Protein AF-K2D6K1-F1 (afdb_monomer)

Radius of gyration: 24.35 Å; Cα contacts (8 Å, |Δi|>4): 136; chains: 1; bounding box: 49×30×65 Å

Foldseek 3Di:
DPDDDDDDDDDCVQVDPPNPAHDDPQQFDRDWAAAPPPRDIQRAFDDDDPVVDDPPHRTHGFDADPVRHTPVVVVVVVCVVPDDPVVVVVVVLVVLVVQADPVLPAREEQACQVDPVSVVVCVCCCPVNVGNYDYDYDDDPDDDPVNVVD

Mean predicted aligned error: 7.88 Å

Structure (mmCIF, N/CA/C/O backbone):
data_AF-K2D6K1-F1
#
_entry.id   AF-K2D6K1-F1
#
loop_
_atom_site.group_PDB
_atom_site.id
_atom_site.type_symbol
_atom_site.label_atom_id
_atom_site.label_alt_id
_atom_site.label_comp_id
_atom_site.label_asym_id
_atom_site.label_entity_id
_atom_site.label_seq_id
_atom_site.pdbx_PDB_ins_code
_atom_site.Cartn_x
_atom_site.Cartn_y
_atom_site.Cartn_z
_atom_site.occupancy
_atom_site.B_iso_or_equiv
_atom_site.auth_seq_id
_atom_site.auth_comp_id
_atom_site.auth_asym_id
_atom_site.auth_atom_id
_atom_site.pdbx_PDB_model_num
ATOM 1 N N . MET A 1 1 ? 15.663 10.736 34.010 1.00 57.12 1 MET A N 1
ATOM 2 C CA . MET A 1 1 ? 14.635 9.972 33.277 1.00 57.12 1 MET A CA 1
ATOM 3 C C . MET A 1 1 ? 13.632 9.508 34.299 1.00 57.12 1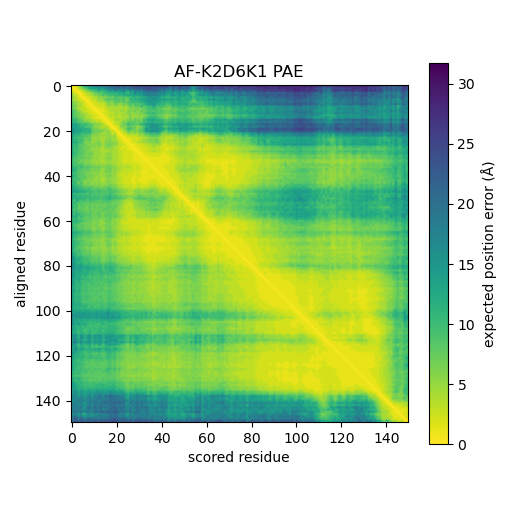 MET A C 1
ATOM 5 O O . MET A 1 1 ? 14.026 8.785 35.210 1.00 57.12 1 MET A O 1
ATOM 9 N N . ASP A 1 2 ? 12.391 9.964 34.189 1.00 69.19 2 ASP A N 1
ATOM 10 C CA . ASP A 1 2 ? 11.320 9.453 35.037 1.00 69.19 2 ASP A CA 1
ATOM 11 C C . ASP A 1 2 ? 11.160 7.959 34.757 1.00 69.19 2 ASP A C 1
ATOM 13 O O . ASP A 1 2 ? 11.116 7.527 33.601 1.00 69.19 2 ASP A O 1
ATOM 17 N N . LYS A 1 3 ? 11.188 7.146 35.815 1.00 77.44 3 LYS A N 1
ATOM 18 C CA . LYS A 1 3 ? 11.021 5.699 35.683 1.00 77.44 3 LYS A CA 1
ATOM 19 C C . LYS A 1 3 ? 9.601 5.433 35.196 1.00 77.44 3 LYS A C 1
ATOM 21 O O . LYS A 1 3 ? 8.648 5.829 35.859 1.00 77.44 3 LYS A O 1
ATOM 26 N N . ILE A 1 4 ? 9.472 4.730 34.073 1.00 82.38 4 ILE A N 1
ATOM 27 C CA . ILE A 1 4 ? 8.189 4.160 33.657 1.00 82.38 4 ILE A CA 1
ATOM 28 C C . ILE A 1 4 ? 7.791 3.159 34.743 1.00 82.38 4 ILE A C 1
ATOM 30 O O . ILE A 1 4 ? 8.514 2.192 34.997 1.00 82.38 4 ILE A O 1
ATOM 34 N N . THR A 1 5 ? 6.693 3.436 35.438 1.00 86.62 5 THR A N 1
ATOM 35 C CA . THR A 1 5 ? 6.179 2.568 36.495 1.00 86.62 5 THR A CA 1
ATOM 36 C C . THR A 1 5 ? 5.615 1.283 35.898 1.00 86.62 5 THR A C 1
ATOM 38 O O . THR A 1 5 ? 5.193 1.239 34.740 1.00 86.62 5 THR A O 1
ATOM 41 N N . TYR A 1 6 ? 5.626 0.211 36.691 1.00 87.25 6 TYR A N 1
ATOM 42 C CA . TYR A 1 6 ? 4.927 -1.013 36.315 1.00 87.25 6 TYR A CA 1
ATOM 43 C C . TYR A 1 6 ? 3.421 -0.708 36.186 1.00 87.25 6 TYR A C 1
ATOM 45 O O . TYR A 1 6 ? 2.909 0.050 37.015 1.00 87.25 6 TYR A O 1
ATOM 53 N N . PRO A 1 7 ? 2.716 -1.246 35.174 1.00 87.25 7 PRO A N 1
ATOM 54 C CA . PRO A 1 7 ? 1.284 -1.017 35.015 1.00 87.25 7 PRO A CA 1
ATOM 55 C C . PRO A 1 7 ? 0.505 -1.425 36.267 1.00 87.25 7 PRO A C 1
ATOM 57 O O . PRO A 1 7 ? 0.800 -2.448 36.884 1.00 87.25 7 PRO A O 1
ATOM 60 N N . GLU A 1 8 ? -0.505 -0.640 36.628 1.00 88.75 8 GLU A N 1
ATOM 61 C CA . GLU A 1 8 ? -1.414 -0.993 37.717 1.00 88.75 8 GLU A CA 1
ATOM 62 C C . GLU A 1 8 ? -2.212 -2.264 37.389 1.00 88.75 8 GLU A C 1
ATOM 64 O O . GLU A 1 8 ? -2.375 -2.658 36.228 1.00 88.75 8 GLU A O 1
ATOM 69 N N . GLN A 1 9 ? -2.711 -2.923 38.434 1.00 90.25 9 GLN A N 1
ATOM 70 C CA . GLN A 1 9 ? -3.544 -4.108 38.286 1.00 90.25 9 GLN A CA 1
ATOM 71 C C . GLN A 1 9 ? -4.864 -3.733 37.593 1.00 90.25 9 GLN A C 1
ATOM 73 O O . GLN A 1 9 ? -5.523 -2.766 37.963 1.00 90.25 9 GLN A O 1
ATOM 78 N N . ILE A 1 10 ? -5.242 -4.496 36.566 1.00 87.69 10 ILE A N 1
ATOM 79 C CA . ILE A 1 10 ? -6.443 -4.225 35.769 1.00 87.69 10 ILE A CA 1
ATOM 80 C C . ILE A 1 10 ? -7.690 -4.547 36.600 1.00 87.69 10 ILE A C 1
ATOM 82 O O . ILE A 1 10 ? -7.847 -5.676 37.066 1.00 87.69 10 ILE A O 1
ATOM 86 N N . ASP A 1 11 ? -8.605 -3.586 36.721 1.00 87.81 11 ASP A N 1
ATOM 87 C CA . ASP A 1 11 ? -9.933 -3.825 37.285 1.00 87.81 11 ASP A CA 1
ATOM 88 C C . ASP A 1 11 ? -10.807 -4.609 36.292 1.00 87.81 11 AS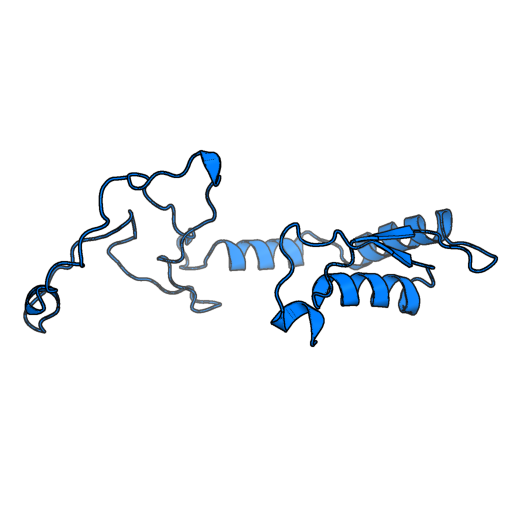P A C 1
ATOM 90 O O . ASP A 1 11 ? -11.316 -4.079 35.301 1.00 87.81 11 ASP A O 1
ATOM 94 N N . LEU A 1 12 ? -10.963 -5.907 36.554 1.00 87.94 12 LEU A N 1
ATOM 95 C CA . LEU A 1 12 ? -11.738 -6.818 35.712 1.00 87.94 12 LEU A CA 1
ATOM 96 C C . LEU A 1 12 ? -13.253 -6.624 35.847 1.00 87.94 12 LEU A C 1
ATOM 98 O O . LEU A 1 12 ? -13.997 -7.075 34.973 1.00 87.94 12 LEU A O 1
ATOM 102 N N . THR A 1 13 ? -13.728 -5.945 36.896 1.00 86.94 13 THR A N 1
ATOM 103 C CA . THR A 1 13 ? -15.169 -5.730 37.111 1.00 86.94 13 THR A CA 1
ATOM 104 C C . THR A 1 13 ? -15.787 -4.875 36.001 1.00 86.94 13 THR A C 1
ATOM 106 O O . THR A 1 13 ? -16.951 -5.061 35.645 1.00 86.94 13 THR A O 1
ATOM 109 N N . LEU A 1 14 ? -14.972 -4.036 35.351 1.00 82.62 14 LEU A N 1
ATOM 110 C CA . LEU A 1 14 ? -15.343 -3.210 34.201 1.00 82.62 14 LEU A CA 1
ATOM 111 C C . LEU A 1 14 ? -15.738 -4.011 32.947 1.00 82.62 14 LEU A C 1
ATOM 113 O O . LEU A 1 14 ? -16.355 -3.449 32.043 1.00 82.62 14 LEU A O 1
ATOM 117 N N . PHE A 1 15 ? -15.395 -5.300 32.878 1.00 84.38 15 PHE A N 1
ATOM 118 C CA . PHE A 1 15 ? -15.658 -6.178 31.730 1.00 84.38 15 PHE A CA 1
ATOM 119 C C . PHE A 1 15 ? -16.615 -7.331 32.069 1.00 84.38 15 PHE A C 1
ATOM 121 O O . PHE A 1 15 ? -16.741 -8.282 31.296 1.00 84.38 15 PHE A O 1
ATOM 128 N N . GLY A 1 16 ? -17.268 -7.268 33.232 1.00 85.81 16 GLY A N 1
ATOM 129 C CA . GLY A 1 16 ? -18.211 -8.287 33.678 1.00 85.81 16 GLY A CA 1
ATOM 130 C C . GLY A 1 16 ? -19.506 -8.324 32.849 1.00 85.81 16 GLY A C 1
ATOM 131 O O . GLY A 1 16 ? -19.886 -7.323 32.241 1.00 85.81 16 GLY A O 1
ATOM 132 N N . PRO A 1 17 ? -20.233 -9.456 32.857 1.00 83.00 17 PRO A N 1
ATOM 133 C CA . PRO A 1 17 ? -21.476 -9.634 32.093 1.00 83.00 17 PRO A CA 1
ATOM 134 C C . PRO A 1 17 ? -22.614 -8.693 32.530 1.00 83.00 17 PRO A C 1
ATOM 136 O O . PRO A 1 17 ? -23.517 -8.413 31.748 1.00 83.00 17 PRO A O 1
ATOM 139 N N . GLU A 1 18 ? -22.556 -8.181 33.763 1.00 83.94 18 GLU A N 1
ATOM 140 C CA . GLU A 1 18 ? -23.496 -7.202 34.330 1.00 83.94 18 GLU A CA 1
ATOM 141 C C . GLU A 1 18 ? -23.326 -5.796 33.717 1.00 83.94 18 GLU A C 1
ATOM 143 O O . GLU A 1 18 ? -24.217 -4.946 33.823 1.00 83.94 18 GLU A O 1
ATOM 148 N N . GLN A 1 19 ? -22.184 -5.526 33.070 1.00 79.44 19 GLN A N 1
ATOM 149 C CA . GLN A 1 19 ? -21.824 -4.190 32.615 1.00 79.44 19 GLN A CA 1
ATOM 150 C C . GLN A 1 19 ? -22.532 -3.836 31.303 1.00 79.44 19 GLN A C 1
ATOM 152 O O . GLN A 1 19 ? -22.213 -4.336 30.226 1.00 79.44 19 GLN A O 1
ATOM 157 N N . LYS A 1 20 ? -23.509 -2.926 31.387 1.00 74.19 20 LYS A N 1
ATOM 158 C CA . LYS A 1 20 ? -24.353 -2.518 30.245 1.00 74.19 20 LYS A CA 1
ATOM 159 C C . LYS A 1 20 ? -23.804 -1.330 29.455 1.00 74.19 20 LYS A C 1
ATOM 161 O O . LYS A 1 20 ? -24.289 -1.039 28.362 1.00 74.19 20 LYS A O 1
ATOM 166 N N . SER A 1 21 ? -22.820 -0.618 29.999 1.00 76.75 21 SER A N 1
ATOM 167 C CA . SER A 1 21 ? -22.215 0.545 29.353 1.00 76.75 21 SER A CA 1
ATOM 168 C C . SER A 1 21 ? -20.702 0.514 29.475 1.00 76.75 21 SER A C 1
ATOM 170 O O . SER A 1 21 ? -20.168 0.497 30.580 1.00 76.75 21 SER A O 1
ATOM 172 N N . PHE A 1 22 ? -20.029 0.581 28.332 1.00 81.12 22 PHE A N 1
ATOM 173 C CA . PHE A 1 22 ? -18.580 0.687 28.258 1.00 81.12 22 PHE A CA 1
ATOM 174 C C . PHE A 1 22 ? -18.166 2.138 28.035 1.00 81.12 22 PHE A C 1
ATOM 176 O O . PHE A 1 22 ? -18.811 2.874 27.278 1.00 81.12 22 PHE A O 1
ATOM 183 N N . GLU A 1 23 ? -17.082 2.536 28.693 1.00 84.69 23 GLU A N 1
ATOM 184 C CA . GLU A 1 23 ? -16.416 3.798 28.411 1.00 84.69 23 GLU A CA 1
ATOM 185 C C . GLU A 1 23 ? -15.806 3.747 27.006 1.00 84.69 23 GLU A C 1
ATOM 187 O O . GLU A 1 23 ? -15.112 2.800 26.624 1.00 84.69 23 GLU A O 1
ATOM 192 N N . VAL A 1 24 ? -16.069 4.787 26.222 1.00 87.38 24 VAL A N 1
ATOM 193 C CA . VAL A 1 24 ? -15.472 4.951 24.903 1.00 87.38 24 VAL A CA 1
ATOM 194 C C . VAL A 1 24 ? -14.054 5.481 25.063 1.00 87.38 24 VAL A C 1
ATOM 196 O O . VAL A 1 24 ? -13.849 6.564 25.602 1.00 87.38 24 VAL A O 1
ATOM 199 N N . LYS A 1 25 ? -13.076 4.761 24.512 1.00 86.50 25 LYS A N 1
AT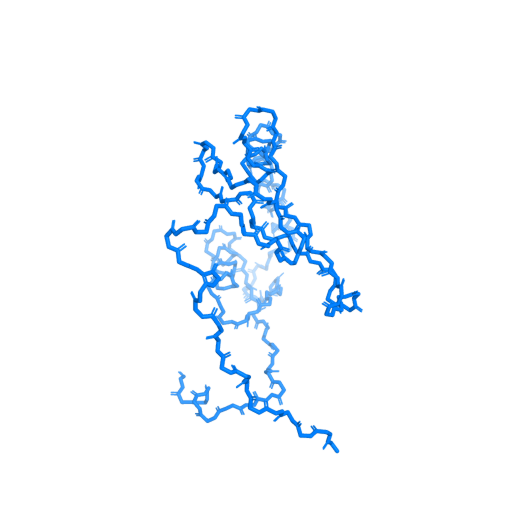OM 200 C CA . LYS A 1 25 ? -11.678 5.203 24.489 1.00 86.50 25 LYS A CA 1
ATOM 201 C C . LYS A 1 25 ? -11.301 5.799 23.137 1.00 86.50 25 LYS A C 1
ATOM 203 O O . LYS A 1 25 ? -11.878 5.455 22.109 1.00 86.50 25 LYS A O 1
ATOM 208 N N . TYR A 1 26 ? -10.306 6.687 23.141 1.00 86.88 26 TYR A N 1
ATOM 209 C CA . TYR A 1 26 ? -9.618 7.191 21.942 1.00 86.88 26 TYR A CA 1
ATOM 210 C C . TYR A 1 26 ? -10.515 7.871 20.889 1.00 86.88 26 TYR A C 1
ATOM 212 O O . TYR A 1 26 ? -10.111 7.999 19.736 1.00 86.88 26 TYR A O 1
ATOM 220 N N . GLY A 1 27 ? -11.715 8.329 21.265 1.00 87.38 27 GLY A N 1
ATOM 221 C CA . GLY A 1 27 ? -12.679 8.946 20.343 1.00 87.38 27 GLY A CA 1
ATOM 222 C C . GLY A 1 27 ? -13.414 7.962 19.425 1.00 87.38 27 GLY A C 1
ATOM 223 O O . GLY A 1 27 ? -13.969 8.381 18.412 1.00 87.38 27 GLY A O 1
ATOM 224 N N . LEU A 1 28 ? -13.411 6.665 19.747 1.00 91.38 28 LEU A N 1
ATOM 225 C CA . LEU A 1 28 ? -14.078 5.641 18.941 1.00 91.38 28 LEU A CA 1
ATOM 226 C C . LEU A 1 28 ? -15.616 5.772 18.984 1.00 91.38 28 LEU A C 1
ATOM 228 O O . LEU A 1 28 ? -16.180 6.217 19.977 1.00 91.38 28 LEU A O 1
ATOM 232 N N . PRO A 1 29 ? -16.350 5.342 17.948 1.00 91.06 29 PRO A N 1
ATOM 233 C CA . PRO A 1 29 ? -17.804 5.238 18.031 1.00 91.06 29 PRO A CA 1
ATOM 234 C C . PRO A 1 29 ? -18.251 4.259 19.127 1.00 91.06 29 PRO A C 1
ATOM 236 O O . PRO A 1 29 ? -17.713 3.154 19.228 1.00 91.06 29 PRO A O 1
ATOM 239 N N . LYS A 1 30 ? -19.270 4.646 19.913 1.00 89.88 3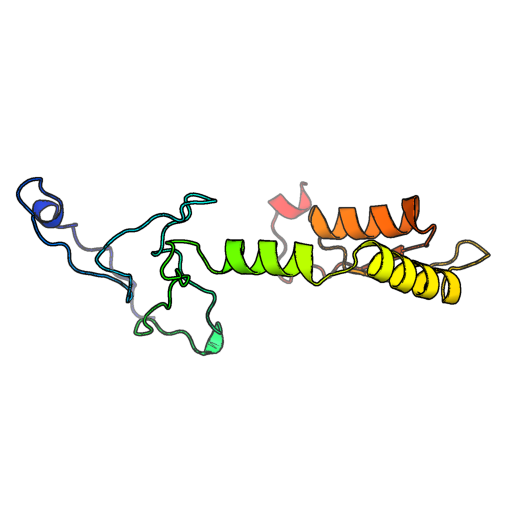0 LYS A N 1
ATOM 240 C CA . LYS A 1 30 ? -19.892 3.777 20.932 1.00 89.88 30 LYS A CA 1
ATOM 241 C C . LYS A 1 30 ? -20.623 2.590 20.305 1.00 89.88 30 LYS A C 1
ATOM 243 O O . LYS A 1 30 ? -20.539 1.473 20.800 1.00 89.88 30 LYS A O 1
ATOM 248 N N . GLU A 1 31 ? -21.361 2.848 19.229 1.00 92.19 31 GLU A N 1
ATOM 249 C CA . GLU A 1 31 ? -22.074 1.819 18.481 1.00 92.19 31 GLU A CA 1
ATOM 250 C C . GLU A 1 31 ? -21.136 1.208 17.435 1.00 92.19 31 GLU A C 1
ATOM 252 O O . GLU A 1 31 ? -20.650 1.904 16.534 1.00 92.19 31 GLU A O 1
ATOM 257 N N . VAL A 1 32 ? -20.884 -0.095 17.558 1.00 93.75 32 VAL A N 1
ATOM 258 C CA . VAL A 1 32 ? -20.038 -0.843 16.626 1.00 93.75 32 VAL A CA 1
ATOM 259 C C . VAL A 1 32 ? -20.874 -1.290 15.437 1.00 93.75 32 VAL A C 1
ATOM 261 O O . VAL A 1 32 ? -21.872 -1.990 15.589 1.00 93.75 32 VAL A O 1
ATOM 264 N N . LYS A 1 33 ? -20.443 -0.894 14.242 1.00 96.56 33 LYS A N 1
ATOM 265 C CA . LYS A 1 33 ? -21.065 -1.250 12.963 1.00 96.56 33 LYS A CA 1
ATOM 266 C C . LYS A 1 33 ? -20.028 -1.874 12.048 1.00 96.56 33 LYS A C 1
ATOM 268 O O . LYS A 1 33 ? -18.846 -1.540 12.118 1.00 96.56 33 LYS A O 1
ATOM 273 N N . PHE A 1 34 ? -20.489 -2.732 11.148 1.00 98.19 34 PHE A N 1
ATOM 274 C CA . PHE A 1 34 ? -19.645 -3.397 10.162 1.00 98.19 34 PHE A CA 1
ATOM 275 C C . PHE A 1 34 ? -20.090 -3.039 8.753 1.00 98.19 34 PHE A C 1
ATOM 277 O O . PHE A 1 34 ? -21.285 -2.940 8.473 1.00 98.19 34 PHE A O 1
ATOM 284 N N . CYS A 1 35 ? -19.119 -2.808 7.872 1.00 98.19 35 CYS A N 1
ATOM 285 C CA . CYS A 1 35 ? -19.397 -2.481 6.481 1.00 98.19 35 CYS A CA 1
ATOM 286 C C . CYS A 1 35 ? -20.107 -3.660 5.818 1.00 98.19 35 CYS A C 1
ATOM 288 O O . CYS A 1 35 ? -19.583 -4.776 5.845 1.00 98.19 35 CYS A O 1
ATOM 290 N N . LYS A 1 36 ? -21.240 -3.408 5.157 1.00 98.00 36 LYS A N 1
ATOM 291 C CA . LYS A 1 36 ? -22.012 -4.473 4.494 1.00 98.00 36 LYS A CA 1
ATOM 292 C C . LYS A 1 36 ? -21.238 -5.181 3.371 1.00 98.00 36 LYS A C 1
ATOM 294 O O . LYS A 1 36 ? -21.541 -6.325 3.066 1.00 98.00 36 LYS A O 1
ATOM 299 N N . ASN A 1 37 ? -20.225 -4.530 2.788 1.00 97.12 37 ASN A N 1
ATOM 300 C CA . ASN A 1 37 ? -19.445 -5.087 1.675 1.00 97.12 37 ASN A CA 1
ATOM 301 C C . ASN A 1 37 ? -18.181 -5.839 2.106 1.00 97.12 37 ASN A C 1
ATOM 303 O O . ASN A 1 37 ? -17.826 -6.835 1.487 1.00 97.12 37 ASN A O 1
ATOM 307 N N . CYS A 1 38 ? -17.453 -5.334 3.106 1.00 96.81 38 CYS A N 1
ATOM 308 C CA . CYS A 1 38 ? -16.122 -5.853 3.450 1.00 96.81 38 CYS A CA 1
ATOM 309 C C . CYS A 1 38 ? -15.939 -6.201 4.926 1.00 96.81 38 CYS A C 1
ATOM 311 O O . CYS A 1 38 ? -14.812 -6.460 5.337 1.00 96.81 38 CYS A O 1
ATOM 313 N N . VAL A 1 39 ? -17.008 -6.137 5.726 1.00 97.81 39 VAL A N 1
ATOM 314 C CA . VAL A 1 39 ? -17.034 -6.445 7.165 1.00 97.81 39 VAL A CA 1
ATOM 315 C C . VAL A 1 39 ? -16.031 -5.666 8.026 1.00 97.81 39 VAL A C 1
ATOM 317 O O . VAL A 1 39 ? -15.822 -6.000 9.187 1.00 97.81 39 VAL A O 1
ATOM 320 N N . ILE A 1 40 ? -15.422 -4.592 7.508 1.00 97.44 40 ILE A N 1
ATOM 321 C CA . ILE A 1 40 ? -14.561 -3.723 8.316 1.00 97.44 40 ILE A CA 1
ATOM 322 C C . ILE A 1 40 ? -15.397 -2.998 9.373 1.00 97.44 40 ILE A C 1
ATOM 324 O O . ILE A 1 40 ? -16.513 -2.571 9.082 1.00 97.44 40 ILE A O 1
ATOM 328 N N . SER A 1 41 ? -14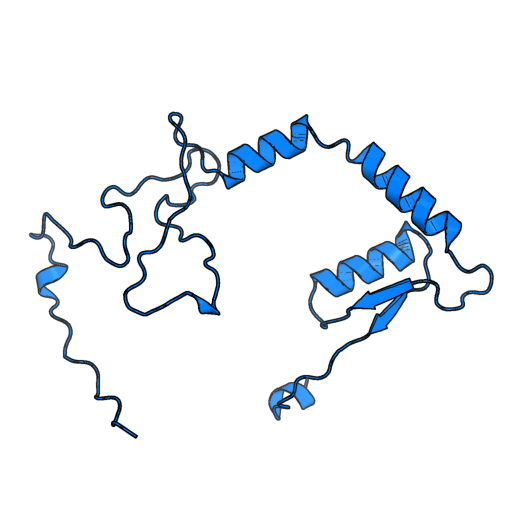.861 -2.845 10.582 1.00 97.19 41 SER A N 1
ATOM 329 C CA . SER A 1 41 ? -15.520 -2.111 11.668 1.00 97.19 41 SER A CA 1
ATOM 330 C C . SER A 1 41 ? -15.445 -0.594 11.458 1.00 97.19 41 SER A C 1
ATOM 332 O O . SER A 1 41 ? -14.409 -0.068 11.035 1.00 97.19 41 SER A O 1
ATOM 334 N N . ASN A 1 42 ? -16.509 0.124 11.831 1.00 95.94 42 ASN A N 1
ATOM 335 C CA . ASN A 1 42 ? -16.533 1.591 11.913 1.00 95.94 42 ASN A CA 1
ATOM 336 C C . ASN A 1 42 ? -15.594 2.160 12.992 1.00 95.94 42 ASN A C 1
ATOM 338 O O . ASN A 1 42 ? -15.393 3.370 13.041 1.00 95.94 42 ASN A O 1
ATOM 342 N N . GLN A 1 43 ? -15.001 1.309 13.834 1.00 94.88 43 GLN A N 1
ATOM 343 C CA . GLN A 1 43 ? -13.975 1.685 14.808 1.00 94.88 43 GLN A CA 1
ATOM 344 C C . GLN A 1 43 ? -12.552 1.664 14.229 1.00 94.88 43 GLN A C 1
ATOM 346 O O . GLN A 1 43 ? -11.605 2.002 14.934 1.00 94.88 43 GLN A O 1
ATOM 351 N N . ARG A 1 44 ? -12.364 1.289 12.953 1.00 95.00 44 ARG A N 1
ATOM 352 C CA . ARG A 1 44 ? -11.042 1.310 12.309 1.00 95.00 44 ARG A CA 1
ATOM 353 C C . ARG A 1 44 ? -10.498 2.751 12.285 1.00 95.00 44 ARG A C 1
ATOM 355 O O . ARG A 1 44 ? -11.104 3.594 11.619 1.00 95.00 44 ARG A O 1
ATOM 362 N N . PRO A 1 45 ? -9.371 3.050 12.957 1.00 92.69 45 PRO A N 1
ATOM 363 C CA . PRO A 1 45 ? -8.818 4.397 12.988 1.00 92.69 45 PRO A CA 1
ATOM 364 C C . PRO A 1 45 ? -8.249 4.790 11.622 1.00 92.69 45 PRO A C 1
ATOM 366 O O . PRO A 1 45 ? -7.661 3.969 10.912 1.00 92.69 45 PRO A O 1
ATOM 369 N N . ASN A 1 46 ? -8.406 6.062 11.270 1.00 91.44 46 ASN A N 1
ATOM 370 C CA . ASN A 1 46 ? -7.755 6.659 10.113 1.00 91.44 46 ASN A CA 1
ATOM 371 C C . ASN A 1 46 ? -6.329 7.090 10.464 1.00 91.44 46 ASN A C 1
ATOM 373 O O . ASN A 1 46 ? -6.007 7.378 11.620 1.00 91.44 46 ASN A O 1
ATOM 377 N N . SER A 1 47 ? -5.479 7.166 9.440 1.00 87.50 47 SER A N 1
ATOM 378 C CA . SER A 1 47 ? -4.143 7.740 9.570 1.00 87.50 47 SER A CA 1
ATOM 379 C C . SER A 1 47 ? -4.226 9.191 10.051 1.00 87.50 47 SER A C 1
ATOM 381 O O . SER A 1 47 ? -5.099 9.951 9.627 1.00 87.50 47 SER A O 1
ATOM 383 N N . ALA A 1 48 ? -3.300 9.568 10.928 1.00 85.38 48 ALA A N 1
ATOM 384 C CA . ALA A 1 48 ? -3.107 10.932 11.401 1.00 85.38 48 ALA A CA 1
ATOM 385 C C . ALA A 1 48 ? -1.707 11.408 10.999 1.00 85.38 48 ALA A C 1
ATOM 387 O O . ALA A 1 48 ? -0.828 10.593 10.723 1.00 85.38 48 ALA A O 1
ATOM 388 N N . VAL A 1 49 ? -1.499 12.723 10.958 1.00 88.88 49 VAL A N 1
ATOM 389 C CA . VAL A 1 49 ? -0.164 13.293 10.752 1.00 88.88 49 VAL A CA 1
ATOM 390 C C . VAL A 1 49 ? 0.667 13.002 11.999 1.00 88.88 49 VAL A C 1
ATOM 392 O O . VAL A 1 49 ? 0.345 13.504 13.073 1.00 88.88 49 VAL A O 1
ATOM 395 N N . GLU A 1 50 ? 1.716 12.191 11.849 1.00 85.81 50 GLU A N 1
ATOM 396 C CA . GLU A 1 50 ? 2.502 11.648 12.968 1.00 85.81 50 GLU A CA 1
ATOM 397 C C . GLU A 1 50 ? 2.986 12.743 13.928 1.00 85.81 50 GLU A C 1
ATOM 399 O O . GLU A 1 50 ? 2.746 12.677 15.127 1.00 85.81 50 GLU A O 1
ATOM 404 N N . TYR A 1 51 ? 3.563 13.821 13.394 1.00 90.25 51 TYR A N 1
ATOM 405 C CA . TYR A 1 51 ? 4.115 14.920 14.195 1.00 90.25 51 TYR A CA 1
ATOM 406 C C . TYR A 1 51 ? 3.069 15.788 14.912 1.00 90.25 51 TYR A C 1
ATOM 408 O O . TYR A 1 51 ? 3.431 16.616 15.741 1.00 90.25 51 TYR A O 1
ATOM 416 N N . GLN A 1 52 ? 1.783 15.641 14.584 1.00 88.12 52 GLN A N 1
ATOM 417 C CA . GLN A 1 52 ? 0.685 16.355 15.251 1.00 88.12 52 GLN A CA 1
ATOM 418 C C . GLN A 1 52 ? -0.013 15.487 16.303 1.00 88.12 52 GLN A C 1
ATOM 420 O O . GLN A 1 52 ? -0.867 15.975 17.040 1.00 88.12 52 GLN A O 1
ATOM 425 N N . HIS A 1 53 ? 0.312 14.196 16.358 1.00 86.50 53 HIS A N 1
ATOM 426 C CA . HIS A 1 53 ? -0.327 13.264 17.264 1.00 86.50 53 HIS A CA 1
ATOM 427 C C . HIS A 1 53 ? 0.240 13.379 18.682 1.00 86.50 53 HIS A C 1
ATOM 429 O O . HIS A 1 53 ? 1.445 13.301 18.907 1.00 86.50 53 HIS A O 1
ATOM 435 N N . THR A 1 54 ? -0.659 13.477 19.654 1.00 87.75 54 THR A N 1
ATOM 436 C CA . THR A 1 54 ? -0.355 13.426 21.088 1.00 87.75 54 THR A CA 1
ATOM 437 C C . THR A 1 54 ? -1.188 12.344 21.770 1.00 87.75 54 THR A C 1
ATOM 439 O O . THR A 1 54 ? -2.196 11.885 21.233 1.00 87.75 54 THR A O 1
ATOM 442 N N . ASN A 1 55 ? -0.818 11.970 22.995 1.00 85.31 55 ASN A N 1
ATOM 443 C CA . ASN A 1 55 ? -1.612 11.081 23.856 1.00 85.31 55 ASN A CA 1
ATOM 444 C C . ASN A 1 55 ? -3.046 11.592 24.128 1.00 85.31 55 ASN A C 1
ATOM 446 O O . ASN A 1 55 ? -3.922 10.793 24.441 1.00 85.31 55 ASN A O 1
ATOM 450 N N . HIS A 1 56 ? -3.297 12.897 23.982 1.00 87.06 56 HIS A N 1
ATOM 451 C CA . HIS A 1 56 ? -4.619 13.515 24.133 1.00 87.06 56 HIS A CA 1
ATOM 452 C C . HIS A 1 56 ? -5.417 13.588 22.819 1.00 87.06 56 HIS A C 1
ATOM 454 O O . HIS A 1 56 ? -6.562 14.040 22.811 1.00 87.06 56 HIS A O 1
ATOM 460 N N . THR A 1 57 ? -4.834 13.168 21.693 1.00 88.25 57 THR A N 1
ATOM 461 C CA . THR A 1 57 ? -5.485 13.253 20.381 1.00 88.25 57 THR A CA 1
ATOM 462 C C . THR A 1 57 ? -6.565 12.183 20.232 1.00 88.25 57 THR A C 1
ATOM 464 O O . THR A 1 57 ? -6.294 10.985 20.336 1.00 88.25 57 THR A O 1
ATOM 467 N N . THR A 1 58 ? -7.789 12.599 19.905 1.00 89.56 58 THR A N 1
ATOM 468 C CA . THR A 1 58 ? -8.875 11.679 19.548 1.00 89.56 58 THR A CA 1
ATOM 469 C C . THR A 1 58 ? -8.704 11.164 18.121 1.00 89.56 58 THR A C 1
ATOM 471 O O . THR A 1 58 ? -8.331 11.896 17.199 1.00 89.56 58 THR A O 1
ATOM 474 N N . LYS A 1 59 ? -8.956 9.870 17.913 1.00 88.25 59 LYS A N 1
ATOM 475 C CA . LYS A 1 59 ? -8.814 9.237 16.604 1.00 88.25 59 LYS A CA 1
ATOM 476 C C . LYS A 1 59 ? -10.101 9.402 15.814 1.00 88.25 59 LYS A C 1
ATOM 478 O O . LYS A 1 59 ? -11.172 8.999 16.251 1.00 88.25 59 LYS A O 1
ATOM 483 N N . LYS A 1 60 ? -9.978 9.945 14.603 1.00 91.81 60 LYS A N 1
ATOM 484 C CA . LYS A 1 60 ? -11.037 9.836 13.600 1.00 91.81 60 LYS A CA 1
ATOM 485 C C . LYS A 1 60 ? -11.070 8.402 13.095 1.00 91.81 60 LYS A C 1
ATOM 487 O O . LYS A 1 60 ? -10.018 7.836 12.793 1.00 91.81 60 LYS A O 1
ATOM 492 N N . THR A 1 61 ? -12.255 7.829 12.978 1.00 94.56 61 THR A N 1
ATOM 493 C CA . THR A 1 61 ? -12.428 6.496 12.407 1.00 94.56 61 THR A CA 1
ATOM 494 C C . THR A 1 61 ? -12.944 6.574 10.979 1.00 94.56 61 THR A C 1
ATOM 496 O O . THR A 1 61 ? -13.337 7.637 10.493 1.00 94.56 61 THR A O 1
ATOM 499 N N . ILE A 1 62 ? -12.868 5.446 10.281 1.00 95.31 62 ILE A N 1
ATOM 500 C CA . ILE A 1 62 ? -13.391 5.287 8.927 1.00 95.31 62 ILE A CA 1
ATOM 501 C C . ILE A 1 62 ? -14.859 5.738 8.860 1.00 95.31 62 ILE A C 1
ATOM 503 O O . ILE A 1 62 ? -15.661 5.376 9.726 1.00 95.31 62 ILE A O 1
ATOM 507 N N . PHE A 1 63 ? -15.217 6.527 7.846 1.00 95.25 63 PHE A N 1
ATOM 508 C CA . PHE A 1 63 ? -16.592 6.977 7.683 1.00 95.25 63 PHE A CA 1
ATOM 509 C C . PHE A 1 63 ? -17.432 5.907 6.982 1.00 95.25 63 PHE A C 1
ATOM 511 O O . PHE A 1 63 ? -16.944 5.102 6.178 1.00 95.25 63 PHE A O 1
ATOM 518 N N . PHE A 1 64 ? -18.699 5.870 7.382 1.00 97.25 64 PHE A N 1
ATOM 519 C CA . PHE A 1 64 ? -19.741 5.005 6.856 1.00 97.25 64 PHE A CA 1
ATOM 520 C C . PHE A 1 64 ? -20.857 5.899 6.338 1.00 97.25 64 PHE A 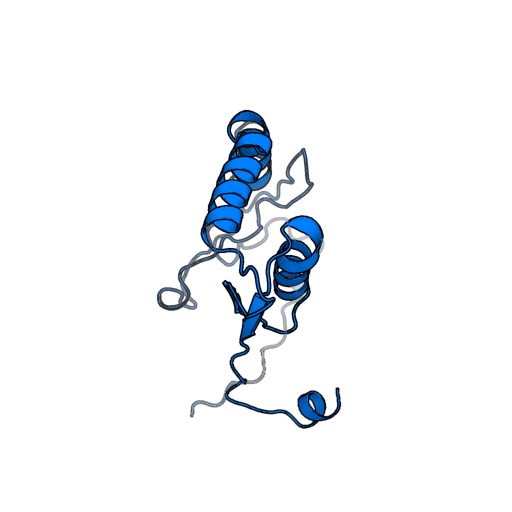C 1
ATOM 522 O O . PHE A 1 64 ? -21.300 6.800 7.053 1.00 97.25 64 PHE A O 1
ATOM 529 N N . ASP A 1 65 ? -21.316 5.638 5.121 1.00 96.12 65 ASP A N 1
ATOM 530 C CA . ASP A 1 65 ? -22.479 6.329 4.579 1.00 96.12 65 ASP A CA 1
ATOM 531 C C . ASP A 1 65 ? -23.799 5.817 5.185 1.00 96.12 65 ASP A C 1
ATOM 533 O O . ASP A 1 65 ? -23.832 4.948 6.063 1.00 96.12 65 ASP A O 1
ATOM 537 N N . GLN A 1 66 ? -24.911 6.383 4.710 1.00 96.56 66 GLN A N 1
ATOM 538 C CA . GLN A 1 66 ? -26.260 6.031 5.161 1.00 96.56 66 GLN A CA 1
ATOM 539 C C . GLN A 1 66 ? -26.632 4.576 4.837 1.00 96.56 66 GLN A C 1
ATOM 541 O O . GLN A 1 66 ? -27.420 3.968 5.563 1.00 96.56 66 GLN A O 1
ATOM 546 N N . ASP A 1 67 ? -26.020 3.991 3.807 1.00 96.81 67 ASP A N 1
ATOM 547 C CA . ASP A 1 67 ? -26.243 2.604 3.406 1.00 96.81 67 ASP A CA 1
ATOM 548 C C . ASP A 1 67 ? -25.405 1.612 4.229 1.00 96.81 67 ASP A C 1
ATOM 550 O O . ASP A 1 67 ? -25.609 0.396 4.135 1.00 96.81 67 ASP A O 1
ATOM 554 N N . GLY A 1 68 ? -24.507 2.101 5.088 1.00 97.00 68 GLY A N 1
ATOM 555 C CA . GLY A 1 68 ? -23.610 1.287 5.906 1.00 97.00 68 GLY A CA 1
ATOM 556 C C . GLY A 1 68 ? -22.395 0.773 5.131 1.00 97.00 68 GLY A C 1
ATOM 557 O O . GLY A 1 68 ? -21.857 -0.292 5.461 1.00 97.00 68 GLY A O 1
ATOM 558 N N . ILE A 1 69 ? -21.971 1.493 4.093 1.00 97.94 69 ILE A N 1
ATOM 559 C CA . ILE A 1 69 ? -20.782 1.202 3.292 1.00 97.94 69 ILE A CA 1
ATOM 560 C C . ILE A 1 69 ? -19.638 2.115 3.734 1.00 97.94 69 ILE A C 1
ATOM 562 O O . ILE A 1 69 ? -19.798 3.322 3.894 1.00 97.94 69 ILE A O 1
ATOM 566 N N . CYS A 1 70 ? -18.453 1.536 3.935 1.00 97.69 70 CYS A N 1
ATOM 567 C CA . CYS A 1 70 ? -17.282 2.298 4.357 1.00 97.69 70 CYS A CA 1
ATOM 568 C C . CYS A 1 70 ? -16.630 3.074 3.200 1.00 97.69 70 CYS A C 1
ATOM 570 O O . CYS A 1 70 ? -16.662 2.631 2.044 1.00 97.69 70 CYS A O 1
ATOM 572 N N . ASP A 1 71 ? -15.923 4.161 3.523 1.00 95.81 71 ASP A N 1
ATOM 573 C CA . ASP A 1 71 ? -15.196 5.000 2.552 1.00 95.81 71 ASP A CA 1
ATOM 574 C C . ASP A 1 71 ? -14.324 4.208 1.574 1.00 95.81 71 ASP A C 1
ATOM 576 O O . ASP A 1 71 ? -14.270 4.504 0.382 1.00 95.81 71 ASP A O 1
ATOM 580 N N . ALA A 1 72 ? -13.622 3.184 2.067 1.00 95.81 72 ALA A N 1
ATOM 581 C CA . ALA A 1 72 ? -12.719 2.383 1.246 1.00 95.81 72 ALA A CA 1
ATOM 582 C C . ALA A 1 72 ? -13.474 1.598 0.160 1.00 95.81 72 ALA A C 1
ATOM 584 O O . ALA A 1 72 ? -12.996 1.480 -0.974 1.00 95.81 72 ALA A O 1
ATOM 585 N N . CYS A 1 73 ? -14.665 1.089 0.485 1.00 97.12 73 CYS A N 1
ATOM 586 C CA . CYS A 1 73 ? -15.531 0.417 -0.478 1.00 97.12 73 CYS A CA 1
ATOM 587 C C . CYS A 1 73 ? -16.116 1.417 -1.477 1.00 97.12 73 CYS A C 1
ATOM 589 O O . CYS A 1 73 ? -16.044 1.171 -2.682 1.00 97.12 73 CYS A O 1
ATOM 591 N N . LEU A 1 74 ? -16.608 2.565 -1.001 1.00 96.62 74 LEU A N 1
ATOM 592 C CA . LEU A 1 74 ? -17.120 3.637 -1.862 1.00 96.62 74 LEU A CA 1
ATOM 593 C C . LEU A 1 74 ? -16.057 4.124 -2.848 1.00 96.62 74 LEU A C 1
ATOM 595 O O . LEU A 1 74 ? -16.301 4.228 -4.052 1.00 96.62 74 LEU A O 1
ATOM 599 N N . TYR A 1 75 ? -14.835 4.345 -2.367 1.00 95.62 75 TYR A N 1
ATOM 600 C CA . TYR A 1 75 ? -13.719 4.746 -3.211 1.00 95.62 75 TYR A CA 1
ATOM 601 C C . TYR A 1 75 ? -13.330 3.654 -4.210 1.00 95.62 75 TYR A C 1
ATOM 603 O O . TYR A 1 75 ? -12.996 3.953 -5.354 1.00 95.62 75 TYR A O 1
ATOM 611 N N . THR A 1 76 ? -13.406 2.380 -3.825 1.00 95.75 76 THR A N 1
ATOM 612 C CA . THR A 1 76 ? -13.151 1.262 -4.745 1.00 95.75 76 THR A CA 1
ATOM 613 C C . THR A 1 76 ? -14.167 1.230 -5.884 1.00 95.75 76 THR A C 1
ATOM 615 O O . THR A 1 76 ? -13.763 1.148 -7.045 1.00 95.75 76 THR A O 1
ATOM 618 N N . GLN A 1 77 ? -15.455 1.398 -5.582 1.00 94.81 77 GLN A N 1
ATOM 619 C CA . GLN A 1 77 ? -16.501 1.510 -6.603 1.00 94.81 77 GLN A CA 1
ATOM 620 C C . GLN A 1 77 ? -16.284 2.734 -7.497 1.00 94.81 77 GLN A C 1
ATOM 622 O O . GLN A 1 77 ? -16.399 2.643 -8.719 1.00 94.81 77 GLN A O 1
ATOM 627 N N . LYS A 1 78 ? -15.913 3.878 -6.908 1.00 95.31 78 LYS A N 1
ATOM 628 C CA . LYS A 1 78 ? -15.579 5.086 -7.669 1.00 95.31 78 LYS A CA 1
ATOM 629 C C . LYS A 1 78 ? -14.429 4.821 -8.635 1.00 95.31 78 LYS A C 1
ATOM 631 O O . LYS A 1 78 ? -14.587 5.079 -9.821 1.00 95.31 78 LYS A O 1
ATOM 636 N N . LYS A 1 79 ? -13.319 4.235 -8.169 1.00 94.75 79 LYS A N 1
ATOM 637 C CA . LYS A 1 79 ? -12.166 3.886 -9.017 1.00 94.75 79 LYS A CA 1
ATOM 638 C C . LYS A 1 79 ? -12.568 3.021 -10.208 1.00 94.75 79 LYS A C 1
ATOM 640 O O . LYS A 1 79 ? -12.138 3.306 -11.316 1.00 94.75 79 LYS A O 1
ATOM 645 N N . GLN A 1 80 ? -13.399 2.002 -9.990 1.00 91.88 80 GLN A N 1
ATOM 646 C CA . GLN A 1 80 ? -13.871 1.120 -11.063 1.00 91.88 80 GLN A CA 1
ATOM 647 C C . GLN A 1 80 ? -14.691 1.864 -12.127 1.00 91.88 80 GLN A C 1
ATOM 649 O O . GLN A 1 80 ? -14.633 1.498 -13.294 1.00 91.88 80 GLN A O 1
ATOM 654 N N . LYS A 1 81 ? -15.429 2.911 -11.738 1.00 93.88 81 LYS A N 1
ATOM 655 C CA . LYS A 1 81 ? -16.258 3.708 -12.655 1.00 93.88 81 LYS A CA 1
ATOM 656 C C . LYS A 1 81 ? -15.496 4.851 -13.325 1.00 93.88 81 LYS A C 1
ATOM 658 O O . LYS A 1 81 ? -15.807 5.201 -14.456 1.00 93.88 81 LYS A O 1
ATOM 663 N N . THR A 1 82 ? -14.541 5.468 -12.628 1.00 95.69 82 THR A N 1
ATOM 664 C CA . THR A 1 82 ? -13.908 6.718 -13.079 1.00 95.69 82 THR A CA 1
ATOM 665 C C . THR A 1 82 ? -12.510 6.535 -13.657 1.00 95.69 82 THR A C 1
ATOM 667 O O . THR A 1 82 ? -12.016 7.444 -14.317 1.00 95.69 82 THR A O 1
ATOM 670 N N . ILE A 1 83 ? -11.828 5.418 -13.383 1.00 94.44 83 ILE A N 1
ATOM 671 C CA . ILE A 1 83 ? -10.460 5.184 -13.862 1.00 94.44 83 ILE A CA 1
ATOM 672 C C . ILE A 1 83 ? -10.495 4.252 -15.069 1.00 94.44 83 ILE A C 1
ATOM 674 O O . ILE A 1 83 ? -10.834 3.077 -14.953 1.00 94.44 83 ILE A O 1
ATOM 678 N N . SER A 1 84 ? -10.058 4.763 -16.221 1.00 96.06 84 SER A N 1
ATOM 679 C CA . SER A 1 84 ? -9.737 3.926 -17.377 1.00 96.06 84 SER A CA 1
ATOM 680 C C . SER A 1 84 ? -8.369 3.274 -17.173 1.00 96.06 84 SER A C 1
ATOM 682 O O . SER A 1 84 ? -7.336 3.890 -17.434 1.00 96.06 84 SER A O 1
ATOM 684 N N . TRP A 1 85 ? -8.347 2.027 -16.695 1.00 94.31 85 TRP A N 1
ATOM 685 C CA . TRP A 1 85 ? -7.095 1.284 -16.499 1.00 94.31 85 TRP A CA 1
ATOM 686 C C . TRP A 1 85 ? -6.345 1.047 -17.811 1.00 94.31 85 TRP A C 1
ATOM 688 O O . TRP A 1 85 ? -5.128 1.180 -17.834 1.00 94.31 85 TRP A O 1
ATOM 698 N N . ASN A 1 86 ? -7.063 0.812 -18.913 1.00 96.38 86 ASN A N 1
ATOM 699 C CA . ASN A 1 86 ? -6.459 0.702 -20.243 1.00 96.38 86 ASN A CA 1
ATOM 700 C C . ASN A 1 86 ? -5.833 2.030 -20.698 1.00 96.38 86 ASN A C 1
ATOM 702 O O . ASN A 1 86 ? -4.777 2.030 -21.321 1.00 96.38 86 ASN A O 1
ATOM 706 N N . GLY A 1 87 ? -6.460 3.165 -20.365 1.00 97.75 87 GLY A N 1
ATOM 707 C CA . GLY A 1 87 ? -5.891 4.488 -20.635 1.00 97.75 87 GLY A CA 1
ATOM 708 C C . GLY A 1 87 ? -4.604 4.727 -19.845 1.00 97.75 87 GLY A C 1
ATOM 709 O O . GLY A 1 87 ? -3.584 5.077 -20.427 1.00 97.75 87 GLY A O 1
ATOM 710 N N . ARG A 1 88 ? -4.621 4.442 -18.536 1.00 96.81 88 ARG A N 1
ATOM 711 C CA . ARG A 1 88 ? -3.436 4.548 -17.665 1.00 96.81 88 ARG A CA 1
ATOM 712 C C . ARG A 1 88 ? -2.295 3.629 -18.098 1.00 96.81 88 ARG A C 1
ATOM 714 O O . ARG A 1 88 ? -1.137 4.027 -18.046 1.00 96.81 88 ARG A O 1
ATOM 721 N N . GLU A 1 89 ? -2.624 2.415 -18.526 1.00 97.38 89 GLU A N 1
ATOM 722 C CA . GLU A 1 89 ? -1.665 1.463 -19.086 1.00 97.38 89 GLU A CA 1
ATOM 723 C C . GLU A 1 89 ? -0.987 2.035 -20.335 1.00 97.38 89 GLU A C 1
ATOM 725 O O . GLU A 1 89 ? 0.234 1.969 -20.449 1.00 97.38 89 GLU A O 1
ATOM 730 N N . LYS A 1 90 ? -1.767 2.643 -21.237 1.00 98.38 90 LYS A N 1
ATOM 731 C CA . LYS A 1 90 ? -1.246 3.271 -22.453 1.00 98.38 90 LYS A CA 1
ATOM 732 C C . LYS A 1 90 ? -0.345 4.467 -22.138 1.00 98.38 90 LYS A C 1
ATOM 734 O O . LYS A 1 90 ? 0.748 4.542 -22.683 1.00 98.38 90 LYS A O 1
ATOM 739 N N . GLU A 1 91 ? -0.760 5.348 -21.224 1.00 98.25 91 GLU A N 1
ATOM 740 C CA . GLU A 1 91 ? 0.062 6.477 -20.750 1.00 98.25 91 GLU A CA 1
ATOM 741 C C . GLU A 1 91 ? 1.418 5.994 -20.207 1.00 98.25 91 GLU A C 1
ATOM 743 O O . GLU A 1 91 ? 2.466 6.554 -20.533 1.00 98.25 91 GLU A O 1
ATOM 748 N N . LEU A 1 92 ? 1.414 4.927 -19.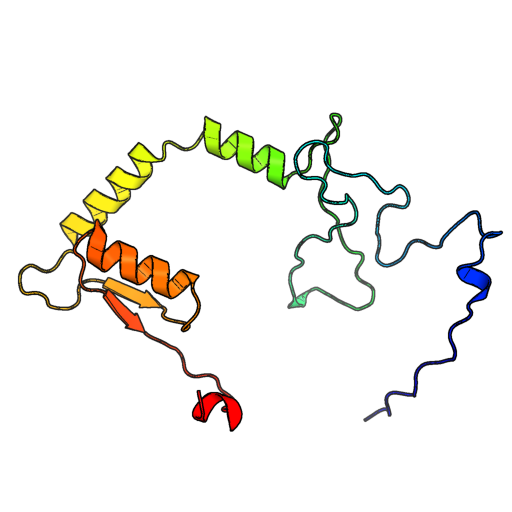398 1.00 97.88 92 LEU A N 1
ATOM 749 C CA . LEU A 1 92 ? 2.641 4.342 -18.860 1.00 97.88 92 LEU A CA 1
ATOM 750 C C . LEU A 1 92 ? 3.501 3.712 -19.961 1.00 97.88 92 LEU A C 1
ATOM 752 O O . LEU A 1 92 ? 4.717 3.891 -19.958 1.00 97.88 92 LEU A O 1
ATOM 756 N N . GLN A 1 93 ? 2.889 2.999 -20.907 1.00 98.38 93 GLN A N 1
ATOM 757 C CA . GLN A 1 93 ? 3.606 2.399 -22.027 1.00 98.38 93 GLN A CA 1
ATOM 758 C C . GLN A 1 93 ? 4.288 3.464 -22.893 1.00 98.38 93 GLN A C 1
ATOM 760 O O . GLN A 1 93 ? 5.472 3.321 -23.186 1.00 98.38 93 GLN A O 1
ATOM 765 N N . GLU A 1 94 ? 3.587 4.546 -23.238 1.00 98.50 94 GLU A N 1
ATOM 766 C CA . GLU A 1 94 ? 4.142 5.670 -24.003 1.00 98.50 94 GLU A CA 1
ATOM 767 C C . GLU A 1 94 ? 5.319 6.329 -23.263 1.00 98.50 94 GLU A C 1
ATOM 769 O O . GLU A 1 94 ? 6.348 6.642 -23.868 1.00 98.50 94 GLU A O 1
ATOM 774 N N . LEU A 1 95 ? 5.210 6.486 -21.938 1.00 98.25 95 LEU A N 1
ATOM 775 C CA . LEU A 1 95 ? 6.302 6.993 -21.108 1.00 98.25 95 LEU A CA 1
ATOM 776 C C . LEU A 1 95 ? 7.507 6.042 -21.106 1.00 98.25 95 LEU A C 1
ATOM 778 O O . LEU A 1 95 ? 8.643 6.491 -21.260 1.00 98.25 95 LEU A O 1
ATOM 782 N N . CYS A 1 96 ? 7.277 4.737 -20.957 1.00 98.12 96 CYS A N 1
ATOM 783 C CA . CYS A 1 96 ? 8.334 3.733 -21.035 1.00 98.12 96 CYS A CA 1
ATOM 784 C C . CYS A 1 96 ? 9.003 3.741 -22.413 1.00 98.12 96 CYS A C 1
ATOM 786 O O . CYS A 1 96 ? 10.224 3.810 -22.481 1.00 98.12 96 CYS A O 1
ATOM 788 N N . ASP A 1 97 ? 8.236 3.733 -23.504 1.00 97.69 97 ASP A N 1
ATOM 789 C CA . ASP A 1 97 ? 8.758 3.716 -24.876 1.00 97.69 97 ASP A CA 1
ATOM 790 C C . ASP A 1 97 ? 9.655 4.927 -25.174 1.00 97.69 97 ASP A C 1
ATOM 792 O O . ASP A 1 97 ? 10.659 4.796 -25.875 1.00 97.69 97 ASP A O 1
ATOM 796 N N . LYS A 1 98 ? 9.342 6.093 -24.595 1.00 98.06 98 LYS A N 1
ATOM 797 C CA . LYS A 1 98 ? 10.155 7.310 -24.724 1.00 98.06 98 LYS A CA 1
ATOM 798 C C . LYS A 1 98 ? 11.540 7.188 -24.081 1.00 98.06 98 LYS A C 1
ATOM 800 O O . LYS A 1 98 ? 12.484 7.813 -24.563 1.00 98.06 98 LYS A O 1
ATOM 805 N N . HIS A 1 99 ? 11.652 6.442 -22.985 1.00 97.62 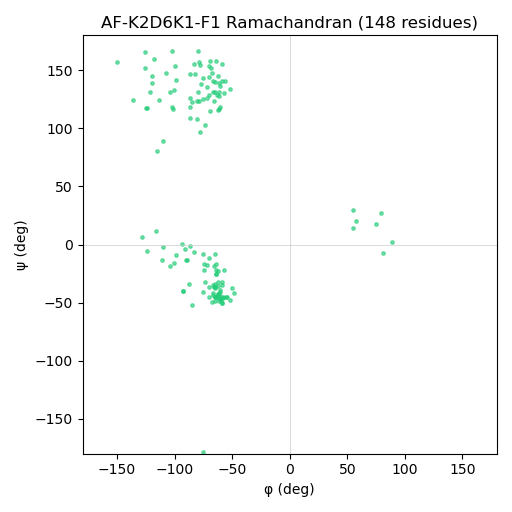99 HIS A N 1
ATOM 806 C CA . HIS A 1 99 ? 12.863 6.392 -22.161 1.00 97.62 99 HIS A CA 1
ATOM 807 C C . HIS A 1 99 ? 13.608 5.055 -22.230 1.00 97.62 99 HIS A C 1
ATOM 809 O O . HIS A 1 99 ? 14.760 5.000 -21.809 1.00 97.62 99 HIS A O 1
ATOM 815 N N . ARG A 1 100 ? 12.987 4.000 -22.773 1.00 97.62 100 ARG A N 1
ATOM 816 C CA . ARG A 1 100 ? 13.545 2.646 -22.829 1.00 97.62 100 ARG A CA 1
ATOM 817 C C . ARG A 1 100 ? 14.890 2.630 -23.549 1.00 97.62 100 ARG A C 1
ATOM 819 O O . ARG A 1 100 ? 15.017 3.111 -24.679 1.00 97.62 100 ARG A O 1
ATOM 826 N N . SER A 1 101 ? 15.871 2.007 -22.911 1.00 96.75 101 SER A N 1
ATOM 827 C CA . SER A 1 101 ? 17.185 1.811 -23.505 1.00 96.75 101 SER A CA 1
ATOM 828 C C . SER A 1 101 ? 17.124 0.847 -24.694 1.00 96.75 101 SER 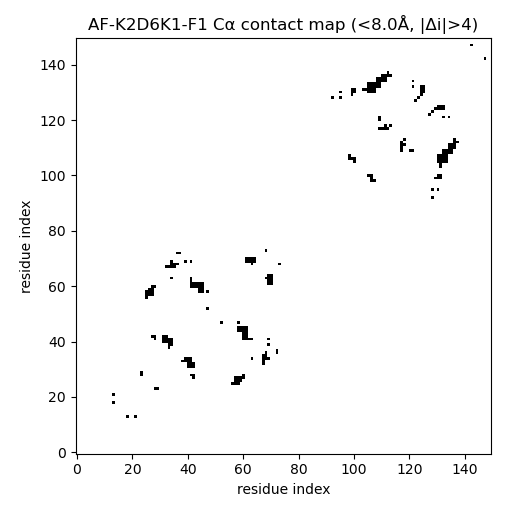A C 1
ATOM 830 O O . SER A 1 101 ? 16.326 -0.093 -24.726 1.00 96.75 101 SER A O 1
ATOM 832 N N . LYS A 1 102 ? 17.993 1.075 -25.685 1.00 95.00 102 LYS A N 1
ATOM 833 C CA . LYS A 1 102 ? 18.143 0.223 -26.877 1.00 95.00 102 LYS A CA 1
ATOM 834 C C . LYS A 1 102 ? 19.333 -0.733 -26.791 1.00 95.00 102 LYS A C 1
ATOM 836 O O . LYS A 1 102 ? 19.389 -1.677 -27.571 1.00 95.00 102 LYS A O 1
ATOM 841 N N . ASP A 1 103 ? 20.265 -0.489 -25.872 1.00 96.50 103 ASP A N 1
ATOM 842 C CA . ASP A 1 103 ? 21.491 -1.278 -25.694 1.00 96.50 103 ASP A CA 1
ATOM 843 C C . ASP A 1 103 ? 21.488 -2.110 -24.399 1.00 96.50 103 ASP A C 1
ATOM 845 O O . ASP A 1 103 ? 22.414 -2.876 -24.147 1.00 96.50 103 ASP A O 1
ATOM 849 N N . GLY A 1 104 ? 20.430 -1.989 -23.593 1.00 93.38 104 GLY A N 1
ATOM 850 C CA . GLY A 1 104 ? 20.276 -2.711 -22.332 1.00 93.38 104 GLY A CA 1
ATOM 851 C C . GLY A 1 104 ? 20.863 -1.997 -21.114 1.00 93.38 104 GLY A C 1
ATOM 852 O O . GLY A 1 104 ? 20.791 -2.543 -20.010 1.00 93.38 104 GLY A O 1
ATOM 853 N N . SER A 1 105 ? 21.408 -0.787 -21.281 1.00 97.69 105 SER A N 1
ATOM 854 C CA . SER A 1 105 ? 21.742 0.105 -20.165 1.00 97.69 105 SER A CA 1
ATOM 855 C C . SER A 1 105 ? 20.511 0.445 -19.320 1.00 97.69 105 SER A C 1
ATOM 857 O O . SER A 1 105 ? 19.375 0.380 -19.790 1.00 97.69 105 SER A O 1
ATOM 859 N N . TYR A 1 106 ? 20.735 0.799 -18.052 1.00 98.31 106 TYR A N 1
ATOM 860 C CA . TYR A 1 106 ? 19.648 1.168 -17.150 1.00 98.31 106 TYR A CA 1
ATOM 861 C C . TYR A 1 106 ? 18.890 2.400 -17.658 1.00 98.31 106 TYR A C 1
ATOM 863 O O . TYR A 1 106 ? 19.497 3.420 -17.975 1.00 98.31 106 TYR A O 1
ATOM 871 N N . ASP A 1 107 ? 17.562 2.313 -17.691 1.00 97.81 107 ASP A N 1
ATOM 872 C CA . ASP A 1 107 ? 16.674 3.334 -18.268 1.00 97.81 107 ASP A CA 1
ATOM 873 C C . ASP A 1 107 ? 15.621 3.864 -17.283 1.00 97.81 107 ASP A C 1
ATOM 875 O O . ASP A 1 107 ? 14.909 4.828 -17.574 1.00 97.81 107 ASP A O 1
ATOM 879 N N . CYS A 1 108 ? 15.539 3.283 -16.085 1.00 97.56 108 CYS A N 1
ATOM 880 C CA . CYS A 1 108 ? 14.747 3.818 -14.989 1.00 97.56 108 CYS A CA 1
ATOM 881 C C . CYS A 1 108 ? 15.348 3.463 -13.627 1.00 97.56 108 CYS A C 1
ATOM 883 O O . CYS A 1 108 ? 16.090 2.494 -13.477 1.00 97.56 108 CYS A O 1
ATOM 885 N N . ILE A 1 109 ? 15.007 4.261 -12.617 1.00 97.31 109 ILE A N 1
ATOM 886 C CA . ILE A 1 109 ? 15.378 4.015 -11.223 1.00 97.31 109 ILE A CA 1
ATOM 887 C C . ILE A 1 109 ? 14.153 3.489 -10.487 1.00 97.31 109 ILE A C 1
ATOM 889 O O . ILE A 1 109 ? 13.078 4.086 -10.556 1.00 97.31 109 ILE A O 1
ATOM 893 N N . VAL A 1 110 ? 14.327 2.395 -9.746 1.00 96.44 110 VAL A N 1
ATOM 894 C CA . VAL A 1 110 ? 13.272 1.816 -8.909 1.00 96.44 110 VAL A CA 1
ATOM 895 C C . VAL A 1 110 ? 13.767 1.720 -7.467 1.00 96.44 110 VAL A C 1
ATOM 897 O O . VAL A 1 110 ? 14.721 0.992 -7.201 1.00 96.44 110 VAL A O 1
ATOM 900 N N . PRO A 1 111 ? 13.139 2.409 -6.502 1.00 95.25 111 PRO A N 1
ATOM 901 C CA . PRO A 1 111 ? 13.442 2.196 -5.093 1.00 95.25 111 PRO A CA 1
ATOM 902 C C . PRO A 1 111 ? 13.152 0.742 -4.687 1.00 95.25 111 PRO A C 1
ATOM 904 O O . PRO A 1 111 ? 12.016 0.275 -4.779 1.00 95.25 111 PRO A O 1
ATOM 907 N N . GLY A 1 112 ? 14.183 0.021 -4.255 1.00 91.81 112 GLY A N 1
ATOM 908 C CA . GLY A 1 112 ? 14.155 -1.399 -3.917 1.00 91.81 112 GLY A CA 1
ATOM 909 C C . GLY A 1 112 ? 14.311 -1.620 -2.419 1.00 91.81 112 GLY A C 1
ATOM 910 O O . GLY A 1 112 ? 15.418 -1.800 -1.934 1.00 91.81 112 GLY A O 1
ATOM 911 N N . SER A 1 113 ? 13.205 -1.643 -1.679 1.00 88.12 113 SER A N 1
ATOM 912 C CA . SER A 1 113 ? 13.218 -1.874 -0.223 1.00 88.12 113 SER A CA 1
ATOM 913 C C . SER A 1 113 ? 13.459 -3.331 0.192 1.00 88.12 113 SER A C 1
ATOM 915 O O . SER A 1 113 ? 13.540 -3.617 1.381 1.00 88.12 113 SER A O 1
ATOM 917 N N . GLY A 1 114 ? 13.476 -4.268 -0.759 1.00 84.19 114 GLY A N 1
ATOM 918 C CA . GLY A 1 114 ? 13.437 -5.709 -0.486 1.00 84.19 114 GLY A CA 1
ATOM 919 C C . GLY A 1 114 ? 12.027 -6.251 -0.200 1.00 84.19 114 GLY A C 1
ATOM 920 O O . GLY A 1 114 ? 11.829 -7.459 -0.116 1.00 84.19 114 GLY A O 1
ATOM 921 N N . GLY A 1 115 ? 11.022 -5.378 -0.083 1.00 86.88 115 GLY A N 1
ATOM 922 C CA . GLY A 1 115 ? 9.627 -5.773 0.101 1.00 86.88 115 GLY A CA 1
ATOM 923 C C . GLY A 1 115 ? 8.949 -6.224 -1.197 1.00 86.88 115 GLY A C 1
ATOM 924 O O . GLY A 1 115 ? 9.319 -5.812 -2.294 1.00 86.88 115 GLY A O 1
ATOM 925 N N . LYS A 1 116 ? 7.880 -7.017 -1.067 1.00 94.56 116 LYS A N 1
ATOM 926 C CA . LYS A 1 116 ? 7.115 -7.569 -2.203 1.00 94.56 116 LYS A CA 1
ATOM 927 C C . LYS A 1 116 ? 6.692 -6.525 -3.249 1.00 94.56 116 LYS A C 1
ATOM 929 O O . LYS A 1 116 ? 6.706 -6.810 -4.441 1.00 94.56 116 LYS A O 1
ATOM 934 N N . ASP A 1 117 ? 6.331 -5.318 -2.810 1.00 94.50 117 ASP A N 1
ATOM 935 C CA . ASP A 1 117 ? 5.743 -4.298 -3.684 1.00 94.50 117 ASP A CA 1
ATOM 936 C C . ASP A 1 117 ? 6.808 -3.649 -4.587 1.00 94.50 117 ASP A C 1
ATOM 938 O O . ASP A 1 117 ? 6.575 -3.465 -5.782 1.00 94.50 117 ASP A O 1
ATOM 942 N N . SER A 1 118 ? 8.006 -3.371 -4.054 1.00 92.75 118 SER A N 1
ATOM 943 C CA . SER A 1 118 ? 9.130 -2.847 -4.844 1.00 92.75 118 SER A CA 1
ATOM 944 C C . SER A 1 118 ? 9.687 -3.902 -5.803 1.00 92.75 118 SER A C 1
ATOM 946 O O . SER A 1 118 ? 9.986 -3.587 -6.958 1.00 92.75 118 SER A O 1
ATOM 948 N N . PHE A 1 119 ? 9.718 -5.170 -5.377 1.00 94.19 119 PHE A N 1
ATOM 949 C CA . PHE A 1 119 ? 10.013 -6.302 -6.258 1.00 94.19 119 PHE A CA 1
ATOM 950 C C . PHE A 1 119 ? 9.014 -6.417 -7.408 1.00 94.19 119 PHE A C 1
ATOM 952 O O . PHE A 1 119 ? 9.424 -6.545 -8.561 1.00 94.19 119 PHE A O 1
ATOM 959 N N . TYR A 1 120 ? 7.712 -6.347 -7.121 1.00 96.94 120 TYR A N 1
ATOM 960 C CA . TYR A 1 120 ? 6.681 -6.441 -8.150 1.00 96.94 120 TYR A CA 1
ATOM 961 C C . TYR A 1 120 ? 6.782 -5.291 -9.158 1.00 96.94 120 TYR A C 1
ATOM 963 O O . TYR A 1 120 ? 6.728 -5.530 -10.363 1.00 96.94 120 TYR A O 1
ATOM 971 N N . ALA A 1 121 ? 7.012 -4.059 -8.694 1.00 96.94 121 ALA A N 1
ATOM 972 C CA . ALA A 1 121 ? 7.211 -2.911 -9.576 1.00 96.94 121 ALA A CA 1
ATOM 973 C C . ALA A 1 121 ? 8.410 -3.107 -10.524 1.00 96.94 121 ALA A C 1
ATOM 975 O O . ALA A 1 121 ? 8.259 -2.974 -11.741 1.00 96.94 121 ALA A O 1
ATOM 976 N N . ALA A 1 122 ? 9.577 -3.494 -9.994 1.00 97.06 122 ALA A N 1
ATOM 977 C CA . ALA A 1 122 ? 10.764 -3.778 -10.805 1.00 97.06 122 ALA A CA 1
ATOM 978 C C . ALA A 1 122 ? 10.527 -4.942 -11.785 1.00 97.06 122 ALA A C 1
ATOM 980 O O . ALA A 1 122 ? 10.882 -4.854 -12.963 1.00 97.06 122 ALA A O 1
ATOM 981 N N . HIS A 1 123 ? 9.874 -6.013 -11.323 1.00 97.12 123 HIS A N 1
ATOM 982 C CA . HIS A 1 123 ? 9.539 -7.179 -12.135 1.00 97.12 123 HIS A CA 1
ATOM 983 C C . HIS A 1 123 ? 8.632 -6.813 -13.314 1.00 97.12 123 HIS A C 1
ATOM 985 O O . HIS A 1 123 ? 8.896 -7.230 -14.442 1.00 97.12 123 HIS A O 1
ATOM 991 N N . ILE A 1 124 ? 7.581 -6.028 -13.076 1.00 98.12 124 ILE A N 1
ATOM 992 C CA . ILE A 1 124 ? 6.649 -5.592 -14.117 1.00 98.12 124 ILE A CA 1
ATOM 993 C C . ILE A 1 124 ? 7.354 -4.683 -15.131 1.00 98.12 124 ILE A C 1
ATOM 995 O O . ILE A 1 124 ? 7.224 -4.910 -16.336 1.00 98.12 124 ILE A O 1
ATOM 999 N N . LEU A 1 125 ? 8.159 -3.718 -14.676 1.00 98.06 125 LEU A N 1
ATOM 1000 C CA . LEU A 1 125 ? 8.953 -2.856 -15.561 1.00 98.06 125 LEU A CA 1
ATOM 1001 C C . LEU A 1 125 ? 9.892 -3.672 -16.457 1.00 98.06 125 LEU A C 1
ATOM 1003 O O . LEU A 1 125 ? 9.902 -3.470 -17.673 1.00 98.06 125 LEU A O 1
ATOM 1007 N N . LYS A 1 126 ? 10.608 -4.648 -15.890 1.00 97.56 126 LYS A N 1
ATOM 1008 C CA . LYS A 1 126 ? 11.525 -5.510 -16.646 1.00 97.56 126 LYS A CA 1
ATOM 1009 C C . LYS A 1 126 ? 10.800 -6.428 -17.629 1.00 97.56 126 LYS A C 1
ATOM 1011 O O . LYS A 1 126 ? 11.186 -6.523 -18.793 1.00 97.56 126 LYS A O 1
ATOM 1016 N N . ASN A 1 127 ? 9.763 -7.128 -17.178 1.00 98.00 127 ASN A N 1
ATOM 1017 C CA . ASN A 1 127 ? 9.198 -8.249 -17.932 1.00 98.00 127 ASN A CA 1
ATOM 1018 C C . ASN A 1 127 ? 8.047 -7.845 -18.848 1.00 98.00 127 ASN A C 1
ATOM 1020 O O . ASN A 1 127 ? 7.983 -8.337 -19.978 1.00 98.00 127 ASN A O 1
ATOM 1024 N N . LYS A 1 128 ? 7.171 -6.945 -18.393 1.00 97.94 128 LYS A N 1
ATOM 1025 C CA . LYS A 1 128 ? 6.027 -6.461 -19.175 1.00 97.94 128 LYS A CA 1
ATOM 1026 C C . LYS A 1 128 ? 6.438 -5.304 -20.080 1.00 97.94 128 LYS A C 1
ATOM 1028 O O . LYS A 1 128 ? 6.234 -5.383 -21.285 1.00 97.94 128 LYS A O 1
ATOM 1033 N N . TYR A 1 129 ? 7.081 -4.280 -19.516 1.00 97.94 129 TYR A N 1
ATOM 1034 C CA . TYR A 1 129 ? 7.430 -3.052 -20.248 1.00 97.94 129 TYR A CA 1
ATOM 1035 C C . TYR A 1 129 ? 8.833 -3.049 -20.858 1.00 97.94 129 TYR A C 1
ATOM 1037 O O . TYR A 1 129 ? 9.215 -2.060 -21.479 1.00 97.94 129 TYR A O 1
ATOM 1045 N N . LYS A 1 130 ? 9.600 -4.136 -20.697 1.00 97.88 130 LYS A N 1
ATOM 1046 C CA . LYS A 1 130 ? 10.945 -4.319 -21.275 1.00 97.88 130 LYS A CA 1
ATOM 1047 C C . LYS A 1 130 ? 11.940 -3.206 -20.918 1.00 97.88 130 LYS A C 1
ATOM 1049 O O . LYS A 1 130 ? 12.848 -2.921 -21.691 1.00 97.88 130 LYS A O 1
ATOM 1054 N N . MET A 1 131 ? 11.759 -2.594 -19.752 1.00 98.31 131 MET A N 1
ATOM 1055 C CA . MET A 1 131 ? 12.686 -1.616 -19.183 1.00 98.31 131 MET A CA 1
ATOM 1056 C C . MET A 1 131 ? 13.882 -2.326 -18.529 1.00 98.31 131 MET A C 1
ATOM 1058 O O . MET A 1 131 ? 13.853 -3.529 -18.247 1.00 98.31 131 MET A O 1
ATOM 1062 N N . HIS A 1 132 ? 14.923 -1.568 -18.228 1.00 98.12 132 HIS A N 1
ATOM 1063 C CA . HIS A 1 132 ? 16.129 -1.963 -17.511 1.00 98.12 132 HIS A CA 1
ATOM 1064 C C . HIS A 1 132 ? 16.191 -1.181 -16.190 1.00 98.12 132 HIS A C 1
ATOM 1066 O O . HIS A 1 132 ? 16.889 -0.171 -16.094 1.00 98.12 132 HIS A O 1
ATOM 1072 N N . PRO A 1 133 ? 15.449 -1.620 -15.157 1.00 97.81 133 PRO A N 1
ATOM 1073 C CA . PRO A 1 133 ? 15.427 -0.920 -13.883 1.00 97.81 133 PRO A CA 1
ATOM 1074 C C . PRO A 1 133 ? 16.755 -1.069 -13.140 1.00 97.81 133 PRO A C 1
ATOM 1076 O O . PRO A 1 133 ? 17.220 -2.184 -12.901 1.00 97.81 133 PRO A O 1
ATOM 1079 N N . LEU A 1 134 ? 17.317 0.056 -12.706 1.00 97.25 134 LEU A N 1
ATOM 1080 C CA . LEU A 1 134 ? 18.332 0.108 -11.662 1.00 97.25 134 LEU A CA 1
ATOM 1081 C C . LEU A 1 134 ? 17.629 0.178 -10.306 1.00 97.25 134 LEU A C 1
ATOM 1083 O O . LEU A 1 134 ? 17.022 1.196 -9.959 1.00 97.25 134 LEU A O 1
ATOM 1087 N N . THR A 1 135 ? 17.689 -0.906 -9.534 1.00 95.94 135 THR A N 1
ATOM 1088 C CA . THR A 1 135 ? 17.098 -0.925 -8.195 1.00 95.94 135 THR A CA 1
ATOM 1089 C C . THR A 1 135 ? 18.026 -0.265 -7.186 1.00 95.94 135 THR A C 1
ATOM 1091 O O . THR A 1 135 ? 19.161 -0.707 -7.018 1.00 95.94 135 THR A O 1
ATOM 1094 N N . ILE A 1 136 ? 17.537 0.757 -6.485 1.00 95.06 136 ILE A N 1
ATOM 1095 C CA . ILE A 1 136 ? 18.306 1.482 -5.468 1.00 95.06 136 ILE A CA 1
ATOM 1096 C C . ILE A 1 136 ? 17.688 1.226 -4.101 1.00 95.06 136 ILE A C 1
ATOM 1098 O O . ILE A 1 136 ? 16.508 1.497 -3.893 1.00 95.06 136 ILE A O 1
ATOM 1102 N N . THR A 1 137 ? 18.486 0.732 -3.160 1.00 89.69 137 THR A N 1
ATOM 1103 C CA . THR A 1 137 ? 18.084 0.586 -1.759 1.00 89.69 137 THR A CA 1
ATOM 1104 C C . THR A 1 137 ? 18.789 1.624 -0.896 1.00 89.69 137 THR A C 1
ATOM 1106 O O . THR A 1 137 ? 19.923 2.010 -1.182 1.00 89.69 137 THR A O 1
ATOM 1109 N N . TRP A 1 138 ? 18.119 2.076 0.161 1.00 84.69 138 TRP A N 1
ATOM 1110 C CA . TRP A 1 138 ? 18.746 2.866 1.213 1.00 84.69 138 TRP A CA 1
ATOM 1111 C C . TRP A 1 138 ? 18.988 1.955 2.406 1.00 84.69 138 TRP A C 1
ATOM 1113 O O . TRP A 1 138 ? 18.042 1.399 2.968 1.00 84.69 138 TRP A O 1
ATOM 1123 N N . ALA A 1 139 ? 20.255 1.791 2.777 1.00 80.25 139 ALA A N 1
ATOM 1124 C CA . ALA A 1 139 ? 20.602 0.938 3.896 1.00 80.25 139 ALA A CA 1
ATOM 1125 C C . ALA A 1 139 ? 20.033 1.508 5.209 1.00 80.25 139 ALA A C 1
ATOM 1127 O O . ALA A 1 139 ? 20.060 2.726 5.418 1.00 80.25 139 ALA A O 1
ATOM 1128 N N . PRO A 1 140 ? 19.505 0.656 6.104 1.00 77.06 140 PRO A N 1
ATOM 1129 C CA . PRO A 1 140 ? 18.999 1.122 7.384 1.00 77.06 140 PRO A CA 1
ATOM 1130 C C . PRO A 1 140 ? 20.134 1.744 8.208 1.00 77.06 140 PRO A C 1
ATOM 1132 O O . PRO A 1 140 ? 21.269 1.276 8.186 1.00 77.06 140 PRO A O 1
ATOM 1135 N N . HIS A 1 141 ? 19.816 2.782 8.986 1.00 79.12 141 HIS A N 1
ATOM 1136 C CA . HIS A 1 141 ? 20.785 3.421 9.888 1.00 79.12 141 HIS A CA 1
ATOM 1137 C C . HIS A 1 141 ? 21.257 2.499 11.021 1.00 79.12 141 HIS A C 1
ATOM 1139 O O . HIS A 1 141 ? 22.287 2.759 11.636 1.00 79.12 141 HIS A O 1
ATOM 1145 N N . ILE A 1 142 ? 20.502 1.433 11.301 1.00 82.19 142 ILE A N 1
ATOM 1146 C CA . ILE A 1 142 ? 20.823 0.426 12.306 1.00 82.19 142 ILE A CA 1
ATOM 1147 C C . ILE A 1 142 ? 20.821 -0.928 11.615 1.00 82.19 142 ILE A C 1
ATOM 1149 O O . ILE A 1 142 ? 19.790 -1.388 11.121 1.00 82.19 142 ILE A O 1
ATOM 1153 N N . TYR A 1 143 ? 21.979 -1.571 11.619 1.00 82.19 143 TYR A N 1
ATOM 1154 C CA . TYR A 1 143 ? 22.085 -2.966 11.244 1.00 82.19 143 TYR A CA 1
ATOM 1155 C C . TYR A 1 143 ? 21.827 -3.842 12.462 1.00 82.19 143 TYR A C 1
ATOM 1157 O O . TYR A 1 143 ? 22.166 -3.487 13.589 1.00 82.19 143 TYR A O 1
ATOM 1165 N N . THR A 1 144 ? 21.221 -4.995 12.224 1.00 81.38 144 THR A N 1
ATOM 1166 C CA . THR A 1 144 ? 20.969 -5.999 13.256 1.00 81.38 144 THR A CA 1
ATOM 1167 C C . THR A 1 144 ? 21.679 -7.281 12.859 1.00 81.38 144 THR A C 1
ATOM 1169 O O . THR A 1 144 ? 21.739 -7.612 11.672 1.00 81.38 144 THR A O 1
ATOM 1172 N N . ASP A 1 145 ? 22.190 -8.025 13.838 1.00 86.75 145 ASP A N 1
ATOM 1173 C CA . ASP A 1 145 ? 22.894 -9.287 13.578 1.00 86.75 145 ASP A CA 1
ATOM 1174 C C . ASP A 1 145 ? 22.008 -10.306 12.850 1.00 86.75 145 ASP A C 1
ATOM 1176 O O . ASP A 1 145 ? 22.497 -11.093 12.043 1.00 86.75 145 ASP A O 1
ATOM 1180 N N . TRP A 1 146 ? 20.692 -10.292 13.098 1.00 76.94 146 TRP A N 1
ATOM 1181 C CA . TRP A 1 146 ? 19.745 -11.134 12.361 1.00 76.94 146 TRP A CA 1
ATOM 1182 C C . TRP A 1 146 ? 19.506 -10.639 10.931 1.00 76.94 146 TRP A C 1
ATOM 1184 O O . TRP A 1 146 ? 19.284 -11.454 10.042 1.00 76.94 146 TRP A O 1
ATOM 1194 N N . GLY A 1 147 ? 19.565 -9.328 10.683 1.00 74.75 147 GLY A N 1
ATOM 1195 C CA . GLY A 1 147 ? 19.431 -8.759 9.343 1.00 74.75 147 GLY A CA 1
ATOM 1196 C C . GLY A 1 147 ? 20.595 -9.138 8.428 1.00 74.75 147 GLY A C 1
ATOM 1197 O O . GLY A 1 147 ? 20.369 -9.376 7.254 1.00 74.75 147 GLY A O 1
ATOM 1198 N N . TYR A 1 148 ? 21.810 -9.261 8.973 1.00 75.50 148 TYR A N 1
ATOM 1199 C CA . TYR A 1 148 ? 22.999 -9.701 8.229 1.00 75.50 148 TYR A CA 1
ATOM 1200 C C . TYR A 1 148 ? 23.038 -11.202 7.915 1.00 75.50 148 TYR A C 1
ATOM 1202 O O . TYR A 1 148 ? 23.780 -11.618 7.030 1.00 75.50 148 TYR A O 1
ATOM 1210 N N . LYS A 1 149 ? 22.307 -12.021 8.678 1.00 75.50 149 LYS A N 1
ATOM 1211 C CA . LYS A 1 149 ? 22.287 -13.483 8.517 1.00 75.50 149 LYS A CA 1
ATOM 1212 C C . LYS A 1 149 ? 21.217 -13.981 7.538 1.00 75.50 149 LYS A C 1
ATOM 1214 O O . LYS A 1 149 ? 21.259 -15.161 7.198 1.00 75.50 149 LYS A O 1
ATOM 1219 N N . ASN A 1 150 ? 20.265 -13.128 7.149 1.00 54.34 150 ASN A N 1
ATOM 1220 C CA . ASN A 1 150 ? 19.275 -13.408 6.100 1.00 54.34 150 ASN A CA 1
ATOM 1221 C C . ASN A 1 150 ? 19.805 -12.956 4.740 1.00 54.34 150 ASN A C 1
ATOM 1223 O O . ASN A 1 150 ? 19.517 -13.662 3.752 1.00 54.34 150 ASN A O 1
#

Nearest PDB structures (foldseek):
  8wex-assembly1_B  TM=6.961E-01  e=9.972E-12  Legionella pneumophila
  8wex-assembly1_A  TM=6.944E-01  e=1.066E-11  Legionella pneumophila
  8hfr-assembly1_CW  TM=1.277E-01  e=9.651E+00  Saccharomyces cerevisiae S288C

Sequence (150 aa):
MDKITYPEQIDLTLFGPEQKSFEVKYGLPKEVKFCKNCVISNQRPNSAVEYQHTNHTTKKTIFFDQDGICDACLYTQKKQKTISWNGREKELQELCDKHRSKDGSYDCIVPGSGGKDSFYAAHILKNKYKMHPLTITWAPHIYTDWGYKN

pLDDT: mean 91.21, std 7.83, range [54.34, 98.5]

Secondary structure (DSSP, 8-state):
----PPPPPP-GGGGSTT---PPPPTT--SS--B-TTT--BTTPBPP--GGG--TTPPPPBPPB-TTS-BHHHHHHHHHHHH--HHHHHHHHHHHHHHH--SSS---EEEE--SSHHHHHHHHHHHHTS---EEEE-PPPSS--HHHHH-

Solvent-accessible surface area (backbone atoms only — not comparable to full-atom values): 9567 Å² total; per-residue (Å²): 129,87,78,84,71,80,82,77,86,79,74,62,74,79,73,37,94,85,57,88,75,78,86,72,60,62,62,43,64,84,76,86,47,56,19,78,86,75,63,50,52,45,62,43,67,53,91,72,64,70,94,76,62,50,98,86,54,65,42,56,44,48,54,60,52,96,88,36,43,33,53,71,57,55,51,50,56,46,46,70,76,72,52,59,62,71,56,54,50,48,56,51,49,57,55,43,67,76,47,46,50,91,85,70,52,72,46,45,80,36,69,35,80,83,43,73,67,37,52,49,53,50,48,43,38,37,70,75,66,62,36,32,62,43,69,47,63,81,80,68,96,69,85,47,79,69,68,75,74,108